Protein AF-A0A413RMJ3-F1 (afdb_monomer_lite)

Structure (mmCIF, N/CA/C/O backbone):
data_AF-A0A413RMJ3-F1
#
_entry.id   AF-A0A413RMJ3-F1
#
loop_
_atom_site.group_PDB
_atom_site.id
_atom_site.type_symbol
_atom_site.label_atom_id
_atom_site.label_alt_id
_atom_site.label_comp_id
_atom_site.label_asym_id
_atom_site.label_entity_id
_atom_site.label_seq_id
_atom_site.pdbx_PDB_ins_code
_atom_site.Cartn_x
_atom_site.Cartn_y
_atom_site.Cartn_z
_atom_site.occupancy
_atom_site.B_iso_or_equiv
_atom_site.auth_seq_id
_atom_site.auth_comp_id
_atom_site.auth_asym_id
_atom_site.auth_atom_id
_atom_site.pdbx_PDB_model_num
ATOM 1 N N . MET A 1 1 ? 11.348 12.916 9.386 1.00 50.44 1 MET A N 1
ATOM 2 C CA . MET A 1 1 ? 11.548 12.438 8.003 1.00 50.44 1 MET A CA 1
ATOM 3 C C . MET A 1 1 ? 10.163 12.153 7.455 1.00 50.44 1 MET A C 1
ATOM 5 O O . MET A 1 1 ? 9.434 11.435 8.124 1.00 50.44 1 MET A O 1
ATOM 9 N N . ALA A 1 2 ? 9.746 12.808 6.371 1.00 72.19 2 ALA A N 1
ATOM 10 C CA . ALA A 1 2 ? 8.451 12.508 5.762 1.00 72.19 2 ALA A CA 1
ATOM 11 C C . ALA A 1 2 ? 8.538 11.134 5.082 1.00 72.19 2 ALA A C 1
ATOM 13 O O . ALA A 1 2 ? 9.550 10.837 4.445 1.00 72.19 2 ALA A O 1
ATOM 14 N N . LEU A 1 3 ? 7.529 10.289 5.290 1.00 84.00 3 LEU A N 1
ATOM 15 C CA . LEU A 1 3 ? 7.404 9.006 4.603 1.00 84.00 3 LEU A CA 1
ATOM 16 C C . LEU A 1 3 ? 6.942 9.267 3.169 1.00 84.00 3 LEU A C 1
ATOM 18 O O . LEU A 1 3 ? 6.060 10.096 2.964 1.00 84.00 3 LEU A O 1
ATOM 22 N N . LEU A 1 4 ? 7.547 8.566 2.210 1.00 87.94 4 LEU A N 1
ATOM 23 C CA . LEU A 1 4 ? 7.151 8.638 0.807 1.00 87.94 4 LEU A CA 1
ATOM 24 C C . LEU A 1 4 ? 5.698 8.187 0.642 1.00 87.94 4 LEU A C 1
ATOM 26 O O . LEU A 1 4 ? 5.287 7.159 1.183 1.00 87.94 4 LEU A O 1
ATOM 30 N N . THR A 1 5 ? 4.943 8.944 -0.140 1.00 91.75 5 THR A N 1
ATOM 31 C CA . THR A 1 5 ? 3.615 8.547 -0.614 1.00 91.75 5 THR A CA 1
ATOM 32 C C . THR A 1 5 ? 3.713 7.812 -1.951 1.00 91.75 5 THR A C 1
ATOM 34 O O . THR A 1 5 ? 4.677 7.984 -2.699 1.00 91.75 5 THR A O 1
ATOM 37 N N . ALA A 1 6 ? 2.698 7.006 -2.276 1.00 91.19 6 ALA A N 1
ATOM 38 C CA . ALA A 1 6 ? 2.622 6.310 -3.559 1.00 91.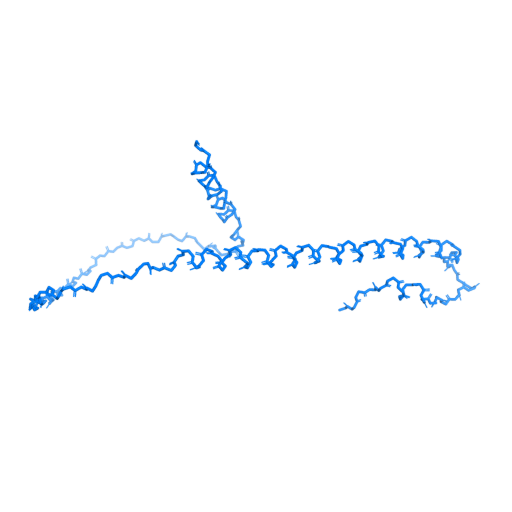19 6 ALA A CA 1
ATOM 39 C C . ALA A 1 6 ? 2.690 7.287 -4.752 1.00 91.19 6 ALA A C 1
ATOM 41 O O . ALA A 1 6 ? 3.395 7.036 -5.727 1.00 91.19 6 ALA A O 1
ATOM 42 N N . ASP A 1 7 ? 2.032 8.445 -4.649 1.00 90.12 7 ASP A N 1
ATOM 43 C CA . ASP A 1 7 ? 2.047 9.460 -5.708 1.00 90.12 7 ASP A CA 1
ATOM 44 C C . ASP A 1 7 ? 3.414 10.148 -5.851 1.00 90.12 7 ASP A C 1
ATOM 46 O O . ASP A 1 7 ? 3.813 10.514 -6.955 1.00 90.12 7 ASP A O 1
ATOM 50 N N . GLU A 1 8 ? 4.168 10.317 -4.764 1.00 91.44 8 GLU A N 1
ATOM 51 C CA . GLU A 1 8 ? 5.528 10.870 -4.827 1.00 91.44 8 GLU A CA 1
ATOM 52 C C . GLU A 1 8 ? 6.517 9.920 -5.502 1.00 91.44 8 GLU A C 1
ATOM 54 O O . GLU A 1 8 ? 7.429 10.387 -6.188 1.00 91.44 8 GLU A O 1
ATOM 59 N N . VAL A 1 9 ? 6.340 8.608 -5.320 1.00 91.62 9 VAL A N 1
ATOM 60 C CA . VAL A 1 9 ? 7.124 7.583 -6.023 1.00 91.62 9 VAL A CA 1
ATOM 61 C C . VAL A 1 9 ? 6.798 7.612 -7.512 1.00 91.62 9 VAL A C 1
ATOM 63 O O . VAL A 1 9 ? 7.708 7.725 -8.327 1.00 91.62 9 VAL A O 1
ATOM 66 N N . LEU A 1 10 ? 5.510 7.623 -7.859 1.00 91.88 10 LEU A N 1
ATOM 67 C CA . LEU A 1 10 ? 5.047 7.619 -9.248 1.00 91.88 10 LEU A CA 1
ATOM 68 C C . LEU A 1 10 ? 5.477 8.875 -10.024 1.00 91.88 10 LEU A C 1
ATOM 70 O O . LEU A 1 10 ? 5.810 8.811 -11.202 1.00 91.88 10 LEU A O 1
ATOM 74 N N . ASN A 1 11 ? 5.508 10.038 -9.368 1.00 92.81 11 ASN A N 1
ATOM 75 C CA . ASN A 1 11 ? 5.939 11.290 -9.997 1.00 92.81 11 ASN A CA 1
ATOM 76 C C . ASN A 1 11 ? 7.466 11.499 -9.978 1.00 92.81 11 ASN A C 1
ATOM 78 O O . ASN A 1 11 ? 7.959 12.527 -10.464 1.00 92.81 11 ASN A O 1
ATOM 82 N N . LYS A 1 12 ? 8.239 10.570 -9.403 1.00 91.88 12 LYS A N 1
ATOM 83 C CA . LYS A 1 12 ? 9.691 10.708 -9.286 1.00 91.88 12 LYS A CA 1
ATOM 84 C C . LYS A 1 12 ? 10.355 10.533 -10.651 1.00 91.88 12 LYS A C 1
ATOM 86 O O . LYS A 1 12 ? 10.179 9.526 -11.318 1.00 91.88 12 LYS A O 1
ATOM 91 N N . LYS A 1 13 ? 11.192 11.498 -11.045 1.00 89.62 13 LYS A N 1
ATOM 92 C CA . LYS A 1 13 ? 12.035 11.392 -12.247 1.00 89.62 13 LYS A CA 1
ATOM 93 C C . LYS A 1 13 ? 13.499 11.250 -11.869 1.00 89.62 13 LYS A C 1
ATOM 95 O O . LYS A 1 13 ? 14.058 12.127 -11.204 1.00 89.62 13 LYS A O 1
ATOM 100 N N . PHE A 1 14 ? 14.113 10.162 -12.314 1.00 88.62 14 PHE A N 1
ATOM 101 C CA . PHE A 1 14 ? 15.542 9.920 -12.156 1.00 88.62 14 PHE A CA 1
ATOM 102 C C . PHE A 1 14 ? 16.337 10.530 -13.319 1.00 88.62 14 PHE A C 1
ATOM 104 O O . PHE A 1 14 ? 15.811 10.778 -14.402 1.00 88.62 14 PHE A O 1
ATOM 111 N N . GLN A 1 15 ? 17.612 10.837 -13.075 1.00 87.25 15 GLN A N 1
ATOM 112 C CA . GLN A 1 15 ? 18.516 11.360 -14.102 1.00 87.25 15 GLN A CA 1
ATOM 113 C C . GLN A 1 15 ? 19.118 10.196 -14.896 1.00 87.25 15 GLN A C 1
ATOM 115 O O . GLN A 1 15 ? 19.662 9.271 -14.299 1.00 87.25 15 GLN A O 1
ATOM 120 N N . ALA A 1 16 ? 19.070 10.260 -16.228 1.00 85.00 16 ALA A N 1
ATOM 121 C CA . ALA A 1 16 ? 19.607 9.206 -17.088 1.00 85.00 16 ALA A CA 1
ATOM 122 C C . ALA A 1 16 ? 21.150 9.186 -17.082 1.00 85.00 16 ALA A C 1
ATOM 124 O O . ALA A 1 16 ? 21.803 10.195 -17.365 1.00 85.00 16 ALA A O 1
ATOM 125 N N . THR A 1 17 ? 21.756 8.026 -16.818 1.00 82.19 17 THR A N 1
ATOM 126 C CA . THR A 1 17 ? 23.217 7.852 -16.750 1.00 82.19 17 THR A CA 1
ATOM 127 C C . THR A 1 17 ? 23.760 7.170 -18.008 1.00 82.19 17 THR A C 1
ATOM 129 O O . THR A 1 17 ? 24.019 5.977 -18.023 1.00 82.19 17 THR A O 1
ATOM 132 N N . LYS A 1 18 ? 23.965 7.931 -19.090 1.00 74.31 18 LYS A N 1
ATOM 133 C CA . LYS A 1 18 ? 24.383 7.387 -20.404 1.00 74.31 18 LYS A CA 1
ATOM 134 C C . LYS A 1 18 ? 25.860 6.963 -20.512 1.00 74.31 18 LYS A C 1
ATOM 136 O O . LYS A 1 18 ? 26.221 6.234 -21.427 1.00 74.31 18 LYS A O 1
ATOM 141 N N . PHE A 1 19 ? 26.722 7.444 -19.613 1.00 78.06 19 PHE A N 1
ATOM 142 C CA . PHE A 1 19 ? 28.183 7.243 -19.674 1.00 78.06 19 PHE A CA 1
ATOM 143 C C . PHE A 1 19 ? 28.753 6.486 -18.464 1.00 78.06 19 PHE A C 1
ATOM 145 O O . PHE A 1 19 ? 29.965 6.483 -18.254 1.00 78.06 19 PHE A O 1
ATOM 152 N N . ARG A 1 20 ? 27.891 5.904 -17.626 1.00 81.31 20 ARG A N 1
ATOM 153 C CA . ARG A 1 20 ? 28.268 5.152 -16.423 1.00 81.31 20 ARG A CA 1
ATOM 154 C C . ARG A 1 20 ? 27.427 3.884 -16.359 1.00 81.31 20 ARG A C 1
ATOM 156 O O . ARG A 1 20 ? 26.339 3.865 -16.926 1.00 81.31 20 ARG A O 1
ATOM 163 N N . GLU A 1 21 ? 27.921 2.870 -15.656 1.00 77.00 21 GLU A N 1
ATOM 164 C CA . GLU A 1 21 ? 27.079 1.751 -15.231 1.00 77.00 21 GLU A CA 1
ATOM 165 C C . GLU A 1 21 ? 25.881 2.316 -14.457 1.00 77.00 21 GLU A C 1
ATOM 167 O O . GLU A 1 21 ? 26.040 3.163 -13.572 1.00 77.00 21 GLU A O 1
ATOM 172 N N . GLY A 1 22 ? 24.684 1.915 -14.866 1.00 85.94 22 GLY A N 1
ATOM 173 C CA . GLY A 1 22 ? 23.418 2.384 -14.328 1.00 85.94 22 GLY A CA 1
ATOM 174 C C . GLY A 1 22 ? 22.385 1.272 -14.409 1.00 85.94 22 GLY A C 1
ATOM 175 O O . GLY A 1 22 ? 22.597 0.277 -15.102 1.00 85.94 22 GLY A O 1
ATOM 176 N N . TYR A 1 23 ? 21.296 1.445 -13.672 1.00 89.69 23 TYR A N 1
ATOM 177 C CA . TYR A 1 23 ? 20.163 0.530 -13.722 1.00 89.69 23 TYR A CA 1
ATOM 178 C C . TYR A 1 23 ? 19.439 0.648 -15.066 1.00 89.69 23 TYR A C 1
ATOM 180 O O . TYR A 1 23 ? 19.436 1.726 -15.673 1.00 89.69 23 TYR A O 1
ATOM 188 N N . ASP A 1 24 ? 18.845 -0.454 -15.520 1.00 89.50 24 ASP A N 1
ATOM 189 C CA . ASP A 1 24 ? 17.942 -0.431 -16.665 1.00 89.50 24 ASP A CA 1
ATOM 190 C C . ASP A 1 24 ? 16.692 0.374 -16.290 1.00 89.50 24 ASP A C 1
ATOM 192 O O . ASP A 1 24 ? 16.157 0.228 -15.191 1.00 89.50 24 ASP A O 1
ATOM 196 N N . GLN A 1 25 ? 16.276 1.285 -17.168 1.00 90.12 25 GLN A N 1
ATOM 197 C CA . GLN A 1 25 ? 15.143 2.151 -16.873 1.00 90.12 25 GLN A CA 1
ATOM 198 C C . GLN A 1 25 ? 13.849 1.343 -16.768 1.00 90.12 25 GLN A C 1
ATOM 200 O O . GLN A 1 25 ? 13.076 1.597 -15.852 1.00 90.12 25 GLN A O 1
ATOM 205 N N . ASP A 1 26 ? 13.647 0.368 -17.654 1.00 91.81 26 ASP A N 1
ATOM 206 C CA . ASP A 1 26 ? 12.420 -0.423 -17.679 1.00 91.81 26 ASP A CA 1
ATOM 207 C C . ASP A 1 26 ? 12.333 -1.298 -16.412 1.00 91.81 26 ASP A C 1
ATOM 209 O O . ASP A 1 26 ? 11.285 -1.372 -15.783 1.00 91.81 26 ASP A O 1
ATOM 213 N N . GLU A 1 27 ? 13.458 -1.866 -15.952 1.00 94.31 27 GLU A N 1
ATOM 214 C CA . GLU A 1 27 ? 13.517 -2.632 -14.691 1.00 94.31 27 GLU A CA 1
ATOM 215 C C . GLU A 1 27 ? 13.249 -1.752 -13.458 1.00 94.31 27 GLU A C 1
ATOM 217 O O . GLU A 1 27 ? 12.574 -2.167 -12.513 1.00 94.31 27 GLU A O 1
ATOM 222 N N . VAL A 1 28 ? 13.776 -0.522 -13.452 1.00 93.25 28 VAL A N 1
ATOM 223 C CA . VAL A 1 28 ? 13.487 0.446 -12.387 1.00 93.25 28 VAL A CA 1
ATOM 224 C C . VAL A 1 28 ? 12.012 0.827 -12.406 1.00 93.25 28 VAL A C 1
ATOM 226 O O . VAL A 1 28 ? 11.404 0.864 -11.341 1.00 93.25 28 VAL A O 1
ATOM 229 N N . ASP A 1 29 ? 11.441 1.090 -13.579 1.00 93.62 29 ASP A N 1
ATOM 230 C CA . ASP A 1 29 ? 10.033 1.456 -13.726 1.00 93.62 29 ASP A CA 1
ATOM 231 C C . ASP A 1 29 ? 9.119 0.301 -13.244 1.00 93.62 29 ASP A C 1
ATOM 233 O O . ASP A 1 29 ? 8.241 0.541 -12.412 1.00 93.62 29 ASP A O 1
ATOM 237 N N . ASP A 1 30 ? 9.406 -0.955 -13.617 1.00 95.94 30 ASP A N 1
ATOM 238 C CA . ASP A 1 30 ? 8.689 -2.152 -13.136 1.00 95.94 30 ASP A CA 1
ATOM 239 C C . ASP A 1 30 ? 8.753 -2.299 -11.600 1.00 95.94 30 ASP A C 1
ATOM 241 O O . ASP A 1 30 ? 7.749 -2.573 -10.934 1.00 95.94 30 ASP A O 1
ATOM 245 N N . PHE A 1 31 ? 9.931 -2.088 -11.001 1.00 96.31 31 PHE A N 1
ATOM 246 C CA . PHE A 1 31 ? 10.091 -2.150 -9.545 1.00 96.31 31 PHE A CA 1
ATOM 247 C C . PHE A 1 31 ? 9.339 -1.017 -8.832 1.00 96.31 31 PHE A C 1
ATOM 249 O O . PHE A 1 31 ? 8.756 -1.220 -7.763 1.00 96.31 31 PHE A O 1
ATOM 256 N N . LEU A 1 32 ? 9.337 0.190 -9.402 1.00 95.94 32 LEU A N 1
ATOM 257 C CA . LEU A 1 32 ? 8.604 1.319 -8.832 1.00 95.94 32 LEU A CA 1
ATOM 258 C C . LEU A 1 32 ? 7.092 1.078 -8.861 1.00 95.94 32 LEU A C 1
ATOM 260 O O . LEU A 1 32 ? 6.423 1.449 -7.895 1.00 95.94 32 LEU A O 1
ATOM 264 N N . ASP A 1 33 ? 6.565 0.409 -9.887 1.00 95.06 33 ASP A N 1
ATOM 265 C CA . ASP A 1 33 ? 5.160 -0.003 -9.929 1.00 95.06 33 ASP A CA 1
ATOM 266 C C . ASP A 1 33 ? 4.813 -0.976 -8.785 1.00 95.06 33 ASP A C 1
ATOM 268 O O . ASP A 1 33 ? 3.795 -0.801 -8.105 1.00 95.06 33 ASP A O 1
ATOM 272 N N . GLU A 1 34 ? 5.678 -1.953 -8.491 1.00 97.06 34 GLU A N 1
ATOM 273 C CA . GLU A 1 34 ? 5.503 -2.865 -7.347 1.00 97.06 34 GLU A CA 1
ATOM 274 C C . GLU A 1 34 ? 5.510 -2.111 -6.004 1.00 97.06 34 GLU A C 1
ATOM 276 O O . GLU A 1 34 ? 4.652 -2.333 -5.137 1.00 97.06 34 GLU A O 1
ATOM 281 N N . VAL A 1 35 ? 6.441 -1.167 -5.841 1.00 95.44 35 VAL A N 1
ATOM 282 C CA . VAL A 1 35 ? 6.534 -0.324 -4.640 1.00 95.44 35 VAL A CA 1
ATOM 283 C C . VAL A 1 35 ? 5.288 0.550 -4.483 1.00 95.44 35 VAL A C 1
ATOM 285 O O . VAL A 1 35 ? 4.762 0.666 -3.375 1.00 95.44 35 VAL A O 1
ATOM 288 N N . VAL A 1 36 ? 4.788 1.152 -5.565 1.00 95.38 36 VAL A N 1
ATOM 289 C CA . VAL A 1 36 ? 3.573 1.984 -5.555 1.00 95.38 36 VAL A CA 1
ATOM 290 C C . VAL A 1 36 ? 2.354 1.165 -5.143 1.00 95.38 36 VAL A C 1
ATOM 292 O O . VAL A 1 36 ? 1.582 1.625 -4.298 1.00 95.38 36 VAL A O 1
ATOM 295 N N . ASN A 1 37 ? 2.193 -0.039 -5.694 1.00 95.75 37 ASN A N 1
ATOM 296 C CA . ASN A 1 37 ? 1.095 -0.938 -5.334 1.00 95.75 37 ASN A CA 1
ATOM 297 C C . ASN A 1 37 ? 1.147 -1.297 -3.846 1.00 95.75 37 ASN A C 1
ATOM 299 O O . ASN A 1 37 ? 0.184 -1.060 -3.120 1.00 95.75 37 ASN A O 1
ATOM 303 N N . THR A 1 38 ? 2.312 -1.727 -3.360 1.00 94.94 38 THR A N 1
ATOM 304 C CA . THR A 1 38 ? 2.506 -2.072 -1.945 1.00 94.94 38 THR A CA 1
ATOM 305 C C . THR A 1 38 ? 2.243 -0.881 -1.018 1.00 94.94 38 THR A C 1
ATOM 307 O O . THR A 1 38 ? 1.624 -1.028 0.035 1.00 94.94 38 THR A O 1
ATOM 310 N N . LEU A 1 39 ? 2.687 0.326 -1.391 1.00 95.25 39 LEU A N 1
ATOM 311 C CA . LEU A 1 39 ? 2.428 1.530 -0.600 1.00 95.25 39 LEU A CA 1
ATOM 312 C C . LEU A 1 39 ? 0.938 1.864 -0.535 1.00 95.25 39 LEU A C 1
ATOM 314 O O . LEU A 1 39 ? 0.463 2.250 0.533 1.00 95.25 39 LEU A O 1
ATOM 318 N N . ARG A 1 40 ? 0.202 1.715 -1.641 1.00 94.69 40 ARG A N 1
ATOM 319 C CA . ARG A 1 40 ? -1.253 1.923 -1.656 1.00 94.69 40 ARG A CA 1
ATOM 320 C C . ARG A 1 40 ? -1.974 0.905 -0.785 1.00 94.69 40 ARG A C 1
ATOM 322 O O . ARG A 1 40 ? -2.847 1.304 -0.018 1.00 94.69 40 ARG A O 1
ATOM 329 N N . ASP A 1 41 ? -1.566 -0.357 -0.847 1.00 95.81 41 ASP A N 1
ATOM 330 C CA . ASP A 1 41 ? -2.143 -1.421 -0.027 1.00 95.81 41 ASP A CA 1
ATOM 331 C C . ASP A 1 41 ? -1.907 -1.151 1.465 1.00 95.81 41 ASP A C 1
ATOM 333 O O . ASP A 1 41 ? -2.858 -1.093 2.243 1.00 95.81 41 ASP A O 1
ATOM 337 N N . ILE A 1 42 ? -0.664 -0.851 1.865 1.00 95.25 42 ILE A N 1
ATOM 338 C CA . ILE A 1 42 ? -0.325 -0.530 3.261 1.00 95.25 42 ILE A CA 1
ATOM 339 C C . ILE A 1 42 ? -1.077 0.710 3.750 1.00 95.25 42 ILE A C 1
ATOM 341 O O . ILE A 1 42 ? 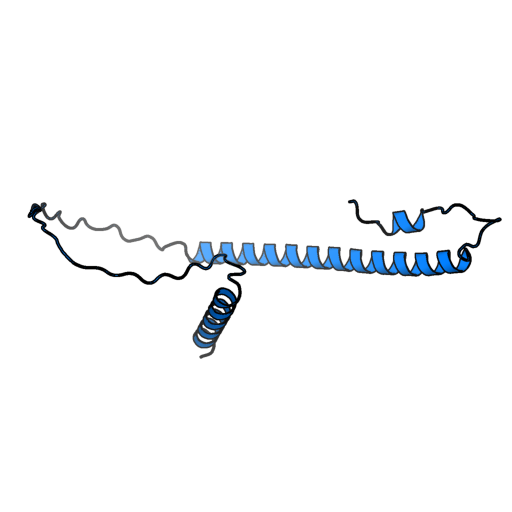-1.509 0.749 4.903 1.00 95.25 42 ILE A O 1
ATOM 345 N N . GLN A 1 43 ? -1.211 1.743 2.914 1.00 92.88 43 GLN A N 1
ATOM 346 C CA . GLN A 1 43 ? -1.952 2.955 3.268 1.00 92.88 43 GLN A CA 1
ATOM 347 C C . GLN A 1 43 ? -3.443 2.660 3.457 1.00 92.88 43 GLN A C 1
ATOM 349 O O . GLN A 1 43 ? -4.006 3.067 4.474 1.00 92.88 43 GLN A O 1
ATOM 354 N N . GLY A 1 44 ? -4.047 1.895 2.543 1.00 94.00 44 GLY A N 1
ATOM 355 C CA . GLY A 1 44 ? -5.432 1.441 2.652 1.00 94.00 44 GLY A CA 1
ATOM 356 C C . GLY A 1 44 ? -5.672 0.617 3.916 1.00 94.00 44 GLY A C 1
ATOM 357 O O . GLY A 1 44 ? -6.571 0.931 4.694 1.00 94.00 44 GLY A O 1
ATOM 358 N N . GLU A 1 45 ? -4.813 -0.366 4.194 1.00 94.56 45 GLU A N 1
ATOM 359 C CA . GLU A 1 45 ? -4.877 -1.155 5.428 1.00 94.56 45 GLU A CA 1
ATOM 360 C C . GLU A 1 45 ? -4.736 -0.280 6.679 1.00 94.56 45 GLU A C 1
ATOM 362 O O . GLU A 1 45 ? -5.455 -0.472 7.663 1.00 94.56 45 GLU A O 1
ATOM 367 N N . ASN A 1 46 ? -3.839 0.710 6.660 1.00 93.69 46 ASN A N 1
ATOM 368 C CA . ASN A 1 46 ? -3.673 1.635 7.777 1.00 93.69 46 ASN A CA 1
ATOM 369 C C . ASN A 1 46 ? -4.943 2.446 8.036 1.00 93.69 46 ASN A C 1
ATOM 371 O O . ASN A 1 46 ? -5.340 2.627 9.188 1.00 93.69 46 ASN A O 1
ATOM 375 N N . ASP A 1 47 ? -5.568 2.952 6.979 1.00 95.06 47 ASP A N 1
ATOM 376 C CA . ASP A 1 47 ? -6.764 3.779 7.083 1.00 95.06 47 ASP A CA 1
ATOM 377 C C . ASP A 1 47 ? -7.986 2.953 7.508 1.00 95.06 47 ASP A C 1
ATOM 379 O O . ASP A 1 47 ? -8.769 3.389 8.364 1.00 95.06 47 ASP A O 1
ATOM 383 N N . ASP A 1 48 ? -8.087 1.710 7.041 1.00 96.31 48 ASP A N 1
ATOM 384 C CA . ASP A 1 48 ? -9.068 0.737 7.517 1.00 96.31 48 ASP A CA 1
ATOM 385 C C . ASP A 1 48 ? -8.874 0.407 9.003 1.00 96.31 48 ASP A C 1
ATOM 387 O O . ASP A 1 48 ? -9.838 0.391 9.778 1.00 96.31 48 ASP A O 1
ATOM 391 N N . LEU A 1 49 ? -7.634 0.161 9.436 1.00 95.50 49 LEU A N 1
ATOM 392 C CA . LEU A 1 49 ? -7.310 -0.114 10.837 1.00 95.50 49 LEU A CA 1
ATOM 393 C C . LEU A 1 49 ? -7.619 1.088 11.729 1.00 95.50 49 LEU A C 1
ATOM 395 O O . LEU A 1 49 ? -8.243 0.916 12.776 1.00 95.50 49 LEU A O 1
ATOM 399 N N . LYS A 1 50 ? -7.263 2.305 11.307 1.00 95.56 50 LYS A N 1
ATOM 400 C CA . LYS A 1 50 ? -7.610 3.541 12.028 1.00 95.56 50 LYS A CA 1
ATOM 401 C C . LYS A 1 50 ? -9.119 3.718 12.144 1.00 95.56 50 LYS A C 1
ATOM 403 O O . LYS A 1 50 ? -9.607 4.082 13.211 1.00 95.56 50 LYS A O 1
ATOM 408 N N . THR A 1 51 ? -9.867 3.419 11.084 1.00 97.31 51 THR A N 1
ATOM 409 C CA . THR A 1 51 ? -11.334 3.489 11.095 1.00 97.31 51 THR A CA 1
ATOM 410 C C . THR A 1 51 ? -11.930 2.485 12.081 1.00 97.31 51 THR A C 1
ATOM 412 O O . THR A 1 51 ? -12.796 2.841 12.885 1.00 97.31 51 THR A O 1
ATOM 415 N N . LYS A 1 52 ? -11.436 1.241 12.080 1.00 95.19 52 LYS A N 1
ATOM 416 C CA . LYS A 1 52 ? -11.850 0.202 13.037 1.00 95.19 52 LYS A CA 1
ATOM 417 C C . LYS A 1 52 ? -11.509 0.585 14.476 1.00 95.19 52 LYS A C 1
ATOM 419 O O . LYS A 1 52 ? -12.341 0.396 15.360 1.00 95.19 52 LYS A O 1
ATOM 424 N N . LEU A 1 53 ? -10.327 1.155 14.703 1.00 95.75 53 LEU A N 1
ATOM 425 C CA . LEU A 1 53 ? -9.883 1.630 16.012 1.00 95.75 53 LEU A CA 1
ATOM 426 C C . LEU A 1 53 ? -10.808 2.748 16.511 1.00 95.75 53 LEU A C 1
ATOM 428 O O . LEU A 1 53 ? -11.380 2.626 17.591 1.00 95.75 53 LEU A O 1
ATOM 432 N N . ALA A 1 54 ? -11.070 3.765 15.688 1.00 96.31 54 ALA A N 1
ATOM 433 C CA . ALA A 1 54 ? -11.984 4.851 16.036 1.00 96.31 54 ALA A CA 1
ATOM 434 C C . ALA A 1 54 ? -13.414 4.350 16.326 1.00 96.31 54 ALA A C 1
ATOM 436 O O . ALA A 1 54 ? -14.089 4.851 17.229 1.00 96.31 54 ALA A O 1
ATOM 437 N N . ALA A 1 55 ? -13.897 3.348 15.585 1.00 95.69 55 ALA A N 1
ATOM 438 C CA . ALA A 1 55 ? -15.192 2.721 15.846 1.00 95.69 55 ALA A CA 1
ATOM 439 C C . ALA A 1 55 ? -15.205 1.943 17.176 1.00 95.69 55 ALA A C 1
ATOM 441 O O . ALA A 1 55 ? -16.161 2.057 17.948 1.00 95.69 55 ALA A O 1
ATOM 442 N N . ALA A 1 56 ? -14.141 1.192 17.471 1.00 94.69 56 ALA A N 1
ATOM 443 C CA . ALA A 1 56 ? -13.987 0.470 18.730 1.00 94.69 56 ALA A CA 1
ATOM 444 C C . ALA A 1 56 ? -13.911 1.430 19.928 1.00 94.69 56 ALA A C 1
ATOM 446 O O . ALA A 1 56 ? -14.607 1.224 20.921 1.00 94.69 56 ALA A O 1
ATOM 447 N N . GLU A 1 57 ? -13.151 2.521 19.817 1.00 96.00 57 GLU A N 1
ATOM 448 C CA . GLU A 1 57 ? -13.062 3.567 20.844 1.00 96.00 57 GLU A CA 1
ATOM 449 C C . GLU A 1 57 ? -14.419 4.212 21.131 1.00 96.00 57 GLU A C 1
ATOM 451 O O . GLU A 1 57 ? -14.790 4.379 22.295 1.00 96.00 57 GLU A O 1
ATOM 456 N N . ARG A 1 58 ? -15.213 4.511 20.092 1.00 95.38 58 ARG A N 1
ATOM 457 C CA . ARG A 1 58 ? -16.590 5.003 20.269 1.00 95.38 58 ARG A CA 1
ATOM 458 C C . ARG A 1 58 ? -17.447 4.001 21.030 1.00 95.38 58 ARG A C 1
ATOM 460 O O . ARG A 1 58 ? -18.163 4.387 21.951 1.00 95.38 58 ARG A O 1
ATOM 467 N N . ARG A 1 59 ? -17.343 2.713 20.694 1.00 93.38 59 ARG A N 1
ATOM 468 C CA . ARG A 1 59 ? -18.110 1.664 21.369 1.00 93.38 59 ARG A CA 1
ATOM 469 C C . ARG A 1 59 ? -17.719 1.518 22.839 1.00 93.38 59 ARG A C 1
ATOM 471 O O . ARG A 1 59 ? -18.592 1.366 23.689 1.00 93.38 59 ARG A O 1
ATOM 478 N N . ILE A 1 60 ? -16.426 1.611 23.145 1.00 93.94 60 ILE A N 1
ATOM 479 C CA . ILE A 1 60 ? -15.916 1.614 24.521 1.00 93.94 60 ILE A CA 1
ATOM 480 C C . ILE A 1 60 ? -16.440 2.836 25.284 1.00 93.94 60 ILE A C 1
ATOM 482 O O . ILE A 1 60 ? -16.877 2.694 26.423 1.00 93.94 60 ILE A O 1
ATOM 486 N N . ALA A 1 61 ? -16.450 4.022 24.668 1.00 93.56 61 ALA A N 1
ATOM 487 C CA . ALA A 1 61 ? -16.973 5.240 25.288 1.00 93.56 61 ALA A CA 1
ATOM 488 C C . ALA A 1 61 ? -18.489 5.169 25.565 1.00 93.56 61 ALA A C 1
ATOM 490 O O . ALA A 1 61 ? -18.957 5.644 26.600 1.00 93.56 61 ALA A O 1
ATOM 491 N N . GLU A 1 62 ? -19.267 4.557 24.670 1.00 92.44 62 GLU A N 1
ATOM 492 C CA . GLU A 1 62 ? -20.696 4.298 24.888 1.00 92.44 62 GLU A CA 1
ATOM 493 C C . GLU A 1 62 ? -20.925 3.345 26.064 1.00 92.44 62 GLU A C 1
ATOM 495 O O . GLU A 1 62 ? -21.735 3.635 26.946 1.00 92.44 62 GLU A O 1
ATOM 500 N N . LEU A 1 63 ? -20.194 2.227 26.100 1.00 91.06 63 LEU A N 1
ATOM 501 C CA . LEU A 1 63 ? -20.301 1.231 27.166 1.00 91.06 63 LEU A CA 1
ATOM 502 C C . LEU A 1 63 ? -19.837 1.786 28.516 1.00 91.06 63 LEU A C 1
ATOM 504 O O . LEU A 1 63 ? -20.486 1.536 29.529 1.00 91.06 63 LEU A O 1
ATOM 508 N N . SER A 1 64 ? -18.763 2.578 28.546 1.00 91.38 64 SER A N 1
ATOM 509 C CA . SER A 1 64 ? -18.288 3.212 29.778 1.00 91.38 64 SER A CA 1
ATOM 510 C C . SER A 1 64 ? -19.273 4.262 30.292 1.00 91.38 64 SER A C 1
ATOM 512 O O . SER A 1 64 ? -19.532 4.317 31.493 1.00 91.38 64 SER A O 1
ATOM 514 N N . ARG A 1 65 ? -19.903 5.039 29.400 1.00 89.94 65 ARG A N 1
ATOM 515 C CA . ARG A 1 65 ? -20.977 5.972 29.762 1.00 89.94 65 ARG A CA 1
ATOM 516 C C . ARG A 1 65 ? -22.207 5.231 30.294 1.00 89.94 65 ARG A C 1
ATOM 518 O O . ARG A 1 65 ? -22.745 5.647 31.317 1.00 89.94 65 ARG A O 1
ATOM 525 N N . ALA A 1 66 ? -22.621 4.138 29.653 1.00 84.25 66 ALA A N 1
ATOM 526 C CA . ALA A 1 66 ? -23.739 3.315 30.115 1.00 84.25 66 ALA A CA 1
ATOM 527 C C . ALA A 1 66 ? -23.449 2.670 31.484 1.00 84.25 66 ALA A C 1
ATOM 529 O O . ALA A 1 66 ? -24.306 2.690 32.366 1.00 84.25 66 ALA A O 1
ATOM 530 N N . GLY A 1 67 ? -22.224 2.180 31.698 1.00 80.00 67 GLY A N 1
ATOM 531 C CA . GLY A 1 67 ? -21.771 1.653 32.986 1.00 80.00 67 GLY A CA 1
ATOM 532 C C . GLY A 1 67 ? -21.710 2.722 34.081 1.00 80.00 67 GLY A C 1
ATOM 533 O O . GLY A 1 67 ? -22.163 2.486 35.196 1.00 80.00 67 GLY A O 1
ATOM 534 N N . ALA A 1 68 ? -21.242 3.933 33.764 1.00 72.25 68 ALA A N 1
ATOM 535 C CA . ALA A 1 68 ? -21.245 5.063 34.698 1.00 72.25 68 ALA A CA 1
ATOM 536 C C . ALA A 1 68 ? -22.669 5.539 35.045 1.00 72.25 68 ALA A C 1
ATOM 538 O O . ALA A 1 68 ? -22.922 5.964 36.169 1.00 72.25 68 ALA A O 1
ATOM 539 N N . GLN A 1 69 ? -23.610 5.439 34.103 1.00 61.75 69 GLN A N 1
ATOM 540 C CA . GLN A 1 69 ? -25.028 5.741 34.326 1.00 61.75 69 GLN A CA 1
ATOM 541 C C . GLN A 1 69 ? -25.743 4.646 35.134 1.00 61.75 69 GLN A C 1
ATOM 543 O O . GLN A 1 69 ? -26.661 4.960 35.884 1.00 61.75 69 GLN A O 1
ATOM 548 N N . GLN A 1 70 ? -25.299 3.388 35.046 1.00 59.00 70 GLN A N 1
ATOM 549 C CA . GLN A 1 70 ? -25.758 2.292 35.913 1.00 59.00 70 GLN A CA 1
ATOM 550 C C . GLN A 1 70 ? -25.116 2.314 37.307 1.00 59.00 70 GLN A C 1
ATOM 552 O O . GLN A 1 70 ? -25.721 1.833 38.260 1.00 59.00 70 GLN A O 1
ATOM 557 N N . ALA A 1 71 ? -23.931 2.912 37.447 1.00 56.88 71 ALA A N 1
ATOM 558 C CA . ALA A 1 71 ? -23.261 3.136 38.727 1.00 56.88 71 ALA A CA 1
ATOM 559 C C . ALA A 1 71 ? -23.717 4.421 39.447 1.00 56.88 71 ALA A C 1
ATOM 561 O O . ALA A 1 71 ? -23.169 4.751 40.501 1.00 56.88 71 ALA A O 1
ATOM 562 N N . ALA A 1 72 ? -24.706 5.150 38.911 1.00 50.94 72 ALA A N 1
ATOM 563 C CA . ALA A 1 72 ? -25.320 6.260 39.628 1.00 50.94 72 ALA A CA 1
ATO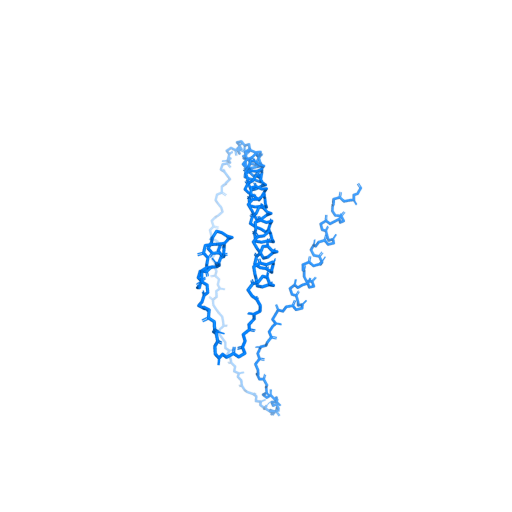M 564 C C . ALA A 1 72 ? -25.934 5.719 40.936 1.00 50.94 72 ALA A C 1
ATOM 566 O O . ALA A 1 72 ? -26.829 4.870 40.883 1.00 50.94 72 ALA A O 1
ATOM 567 N N . PRO A 1 73 ? -25.451 6.153 42.114 1.00 53.66 73 PRO A N 1
ATOM 568 C CA . PRO A 1 73 ? -25.937 5.628 43.376 1.00 53.66 73 PRO A CA 1
ATOM 569 C C . PRO A 1 73 ? -27.416 5.984 43.523 1.00 53.66 73 PRO A C 1
ATOM 571 O O . PRO A 1 73 ? -27.806 7.143 43.367 1.00 53.66 73 PRO A O 1
ATOM 574 N N . ALA A 1 74 ? -28.236 4.981 43.845 1.00 60.75 74 ALA A N 1
ATOM 575 C CA . ALA A 1 74 ? -29.572 5.203 44.381 1.00 60.75 74 ALA A CA 1
ATOM 576 C C . ALA A 1 74 ? -29.484 6.227 45.534 1.00 60.75 74 ALA A C 1
ATOM 578 O O . ALA A 1 74 ? -28.484 6.212 46.263 1.00 60.75 74 ALA A O 1
ATOM 579 N N . PRO A 1 75 ? -30.477 7.123 45.701 1.00 49.88 75 PRO A N 1
ATOM 580 C CA . PRO A 1 75 ? -30.438 8.158 46.726 1.00 49.88 75 PRO A CA 1
ATOM 581 C C . PRO A 1 75 ? -30.157 7.511 48.082 1.00 49.88 75 PRO A C 1
ATOM 583 O O . PRO A 1 75 ? -30.930 6.692 48.577 1.00 49.88 75 PRO A O 1
ATOM 586 N N . LYS A 1 76 ? -28.989 7.838 48.639 1.00 52.38 76 LYS A N 1
ATOM 587 C CA . LYS A 1 76 ? -28.556 7.390 49.958 1.00 52.38 76 LYS A CA 1
ATOM 588 C C . LYS A 1 76 ? -29.586 7.919 50.969 1.00 52.38 76 LYS A C 1
ATOM 590 O O . LYS A 1 76 ? -29.805 9.131 50.969 1.00 52.38 76 LYS A O 1
ATOM 595 N N . PRO A 1 77 ? -30.225 7.070 51.795 1.00 54.09 77 PRO A N 1
ATOM 596 C CA . PRO A 1 77 ? -31.073 7.543 52.882 1.00 54.09 77 PRO A CA 1
ATOM 597 C C . PRO A 1 77 ? -30.268 8.512 53.748 1.00 54.09 77 PRO A C 1
ATOM 599 O O . PRO A 1 77 ? -29.113 8.226 54.079 1.00 54.09 77 PRO A O 1
ATOM 602 N N . GLU A 1 78 ? -30.853 9.669 54.050 1.00 57.09 78 GLU A N 1
ATOM 603 C CA . GLU A 1 78 ? -30.254 10.678 54.920 1.00 57.09 78 GLU A CA 1
ATOM 604 C C . GLU A 1 78 ? -29.815 10.023 56.241 1.00 57.09 78 GLU A C 1
ATOM 606 O O . GLU A 1 78 ? -30.605 9.300 56.858 1.00 57.09 78 GLU A O 1
ATOM 611 N N . PRO A 1 79 ? -28.559 10.220 56.681 1.00 51.50 79 PRO A N 1
ATOM 612 C CA . PRO A 1 79 ? -28.114 9.692 57.955 1.00 51.50 79 PRO A CA 1
ATOM 613 C C . PRO A 1 79 ? -28.833 10.460 59.067 1.00 51.50 79 PRO A C 1
ATOM 615 O O . PRO A 1 79 ? -28.644 11.665 59.234 1.00 51.50 79 PRO A O 1
ATOM 618 N N . VAL A 1 80 ? -29.661 9.752 59.833 1.00 56.56 80 VAL A N 1
ATOM 619 C CA . VAL A 1 80 ? -30.114 10.211 61.149 1.00 56.56 80 VAL A CA 1
ATOM 620 C C . VAL A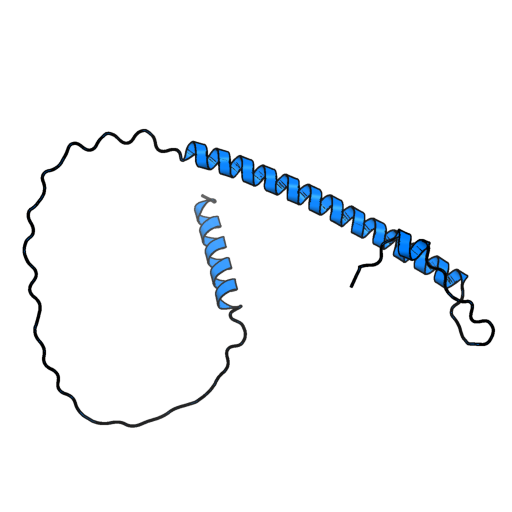 1 80 ? -28.852 10.475 61.989 1.00 56.56 80 VAL A C 1
ATOM 622 O O . VAL A 1 80 ? -27.964 9.619 62.001 1.00 56.56 80 VAL A O 1
ATOM 625 N N . PRO A 1 81 ? -28.712 11.644 62.639 1.00 53.19 81 PRO A N 1
ATOM 626 C CA . PRO A 1 81 ? -27.487 12.005 63.340 1.00 53.19 81 PRO A CA 1
ATOM 627 C C . PRO A 1 81 ? -27.302 11.105 64.567 1.00 53.19 81 PRO A C 1
ATOM 629 O O . PRO A 1 81 ? -28.054 11.202 65.537 1.00 53.19 81 PRO A O 1
ATOM 632 N N . GLU A 1 82 ? -26.297 10.231 64.525 1.00 54.81 82 GLU A N 1
ATOM 633 C CA . GLU A 1 82 ? -25.774 9.559 65.715 1.00 54.81 82 GLU A CA 1
ATOM 634 C C . GLU A 1 82 ? -24.900 10.539 66.522 1.00 54.81 82 GLU A C 1
ATOM 636 O O . GLU A 1 82 ? -24.153 11.330 65.935 1.00 54.81 82 GLU A O 1
ATOM 641 N N . PRO A 1 83 ? -25.012 10.534 67.862 1.00 54.06 83 PRO A N 1
ATOM 642 C CA . PRO A 1 83 ? -24.406 11.534 68.727 1.00 54.06 83 PRO A CA 1
ATOM 643 C C . PRO A 1 83 ? -22.880 11.407 68.787 1.00 54.06 83 PRO A C 1
ATOM 645 O O . PRO A 1 83 ? -22.314 10.324 68.911 1.00 54.06 83 PRO A O 1
ATOM 648 N N . THR A 1 84 ? -22.236 12.569 68.745 1.00 47.50 84 THR A N 1
ATOM 649 C CA . THR A 1 84 ? -20.803 12.814 68.895 1.00 47.50 84 THR A CA 1
ATOM 650 C C . THR A 1 84 ? -20.236 12.166 70.168 1.00 47.50 84 THR A C 1
ATOM 652 O O . THR A 1 84 ? -20.643 12.555 71.264 1.00 47.50 84 THR A O 1
ATOM 655 N N . PRO A 1 85 ? -19.258 11.245 70.080 1.00 52.94 85 PRO A N 1
ATOM 656 C CA . PRO A 1 85 ? -18.422 10.899 71.221 1.00 52.94 85 PRO A CA 1
ATOM 657 C C . PRO A 1 85 ? -17.344 11.977 71.413 1.00 52.94 85 PRO A C 1
ATOM 659 O O . PRO A 1 85 ? -16.600 12.306 70.487 1.00 52.94 85 PRO A O 1
ATOM 662 N N . GLU A 1 86 ? -17.282 12.534 72.621 1.00 51.94 86 GLU A N 1
ATOM 663 C CA . GLU A 1 86 ? -16.266 13.487 73.080 1.00 51.94 86 GLU A CA 1
ATOM 664 C C . GLU A 1 86 ? -14.841 12.881 73.088 1.00 51.94 86 GLU A C 1
ATOM 666 O O . GLU A 1 86 ? -14.673 11.668 73.249 1.00 51.94 86 GLU A O 1
ATOM 671 N N . PRO A 1 87 ? -13.793 13.711 72.913 1.00 55.09 87 PRO A N 1
ATOM 672 C CA . PRO A 1 87 ? -12.426 13.256 72.687 1.00 55.09 87 PRO A CA 1
ATOM 673 C C . PRO A 1 87 ? -11.748 12.827 73.994 1.00 55.09 87 PRO A C 1
ATOM 675 O O . PRO A 1 87 ? -11.626 13.613 74.933 1.00 55.09 87 PRO A O 1
ATOM 678 N N . VAL A 1 88 ? -11.226 11.600 74.033 1.00 56.25 88 VAL A N 1
ATOM 679 C CA . VAL A 1 88 ? -10.348 11.142 75.120 1.00 56.25 88 VAL A CA 1
ATOM 680 C C . VAL A 1 88 ? -8.886 11.417 74.720 1.00 56.25 88 VAL A C 1
ATOM 682 O O . VAL A 1 88 ? -8.487 11.065 73.607 1.00 56.25 88 VAL A O 1
ATOM 685 N N . PRO A 1 89 ? -8.087 12.088 75.573 1.00 50.47 89 PRO A N 1
ATOM 686 C CA . PRO A 1 89 ? -6.798 12.666 75.204 1.00 50.47 89 PRO A CA 1
ATOM 687 C C . PRO A 1 89 ? -5.681 11.625 75.054 1.00 50.47 89 PRO A C 1
ATOM 689 O O . PRO A 1 89 ? -5.606 10.636 75.781 1.00 50.47 89 PRO A O 1
ATOM 692 N N . ALA A 1 90 ? -4.770 11.911 74.124 1.00 52.97 90 ALA A N 1
ATOM 693 C CA . ALA A 1 90 ? -3.527 11.185 73.901 1.00 52.97 90 ALA A CA 1
ATOM 694 C C . ALA A 1 90 ? -2.504 11.419 75.029 1.00 52.97 90 ALA A C 1
ATOM 696 O O . ALA A 1 90 ? -2.335 12.557 75.470 1.00 52.97 90 ALA A O 1
ATOM 697 N N . PRO A 1 91 ? -1.716 10.393 75.390 1.00 47.28 91 PRO A N 1
ATOM 698 C CA . PRO A 1 91 ? -0.395 10.601 75.958 1.00 47.28 91 PRO A CA 1
ATOM 699 C C . PRO A 1 91 ? 0.694 9.967 75.072 1.00 47.28 91 PRO A C 1
ATOM 701 O O . PRO A 1 91 ? 0.806 8.752 74.944 1.00 47.28 91 PRO A O 1
ATOM 704 N N . ALA A 1 92 ? 1.540 10.818 74.497 1.00 45.25 92 ALA A N 1
ATOM 705 C CA . ALA A 1 92 ? 2.982 10.577 74.366 1.00 45.25 92 ALA A CA 1
ATOM 706 C C . ALA A 1 92 ? 3.663 11.482 75.423 1.00 45.25 92 ALA A C 1
ATOM 708 O O . ALA A 1 92 ? 3.003 12.443 75.830 1.00 45.25 92 ALA A O 1
ATOM 709 N N . PRO A 1 93 ? 4.923 11.294 75.875 1.00 51.72 93 PRO A N 1
ATOM 710 C CA . PRO A 1 93 ? 6.012 10.495 75.301 1.00 51.72 93 PRO A CA 1
ATOM 711 C C . PRO A 1 93 ? 6.824 9.689 76.349 1.00 51.72 93 PRO A C 1
ATOM 713 O O . PRO A 1 93 ? 6.750 9.935 77.548 1.00 51.72 93 PRO A O 1
ATOM 716 N N . VAL A 1 94 ? 7.706 8.790 75.909 1.00 51.22 94 VAL A N 1
ATOM 717 C CA . VAL A 1 94 ? 8.906 8.445 76.695 1.00 51.22 94 VAL A CA 1
ATOM 718 C C . VAL A 1 94 ? 10.082 8.242 75.752 1.00 51.22 94 VAL A C 1
ATOM 720 O O . VAL A 1 94 ? 10.081 7.364 74.893 1.00 51.22 94 VAL A O 1
ATOM 723 N N . ALA A 1 95 ? 11.061 9.126 75.907 1.00 47.00 95 ALA A N 1
ATOM 724 C CA . ALA A 1 95 ? 12.379 9.069 75.305 1.00 47.00 95 ALA A CA 1
ATOM 725 C C . ALA A 1 95 ? 13.309 8.195 76.159 1.00 47.00 95 ALA A C 1
ATOM 727 O O . ALA A 1 95 ? 13.224 8.267 77.381 1.00 47.00 95 ALA A O 1
ATOM 728 N N . ALA A 1 96 ? 14.217 7.447 75.521 1.00 40.25 96 ALA A N 1
ATOM 729 C CA . ALA A 1 96 ? 15.630 7.307 75.913 1.00 40.25 96 ALA A CA 1
ATOM 730 C C . ALA A 1 96 ? 16.324 6.211 75.080 1.00 40.25 96 ALA A C 1
ATOM 732 O O . ALA A 1 96 ? 16.009 5.029 75.189 1.00 40.25 96 ALA A O 1
ATOM 733 N N . ALA A 1 97 ? 17.307 6.619 74.275 1.00 43.81 97 ALA A N 1
ATOM 734 C CA . ALA A 1 97 ? 18.404 5.765 73.813 1.00 43.81 97 ALA A CA 1
ATOM 735 C C . ALA A 1 97 ? 19.366 5.466 74.993 1.00 43.81 97 ALA A C 1
ATOM 737 O O . ALA A 1 97 ? 19.348 6.222 75.970 1.00 43.81 97 ALA A O 1
ATOM 738 N N . PRO A 1 98 ? 20.219 4.419 74.931 1.00 45.78 98 PRO A N 1
ATOM 739 C CA . PRO A 1 98 ? 21.510 4.566 74.237 1.00 45.78 98 PRO A CA 1
ATOM 740 C C . PRO A 1 98 ? 22.036 3.303 73.496 1.00 45.78 98 PRO A C 1
ATOM 742 O O . PRO A 1 98 ? 21.644 2.174 73.771 1.00 45.78 98 PRO A O 1
ATOM 745 N N . ALA A 1 99 ? 22.955 3.532 72.548 1.00 45.00 99 ALA A N 1
ATOM 746 C CA . ALA A 1 99 ? 23.899 2.571 71.928 1.00 45.00 99 ALA A CA 1
ATOM 747 C C . ALA A 1 99 ? 25.115 2.313 72.875 1.00 45.00 99 ALA A C 1
ATOM 749 O O . ALA A 1 99 ? 25.120 2.963 73.925 1.00 45.00 99 ALA A O 1
ATOM 750 N N . PRO A 1 100 ? 26.188 1.513 72.583 1.00 57.97 100 PRO A N 1
ATOM 751 C CA . PRO A 1 100 ? 26.682 0.864 71.336 1.00 57.97 100 PRO A CA 1
ATOM 752 C C . PRO A 1 100 ? 27.064 -0.646 71.554 1.00 57.97 100 PRO A C 1
ATOM 754 O O . PRO A 1 100 ? 26.747 -1.179 72.607 1.00 57.97 100 PRO A O 1
ATOM 757 N N . VAL A 1 101 ? 27.623 -1.489 70.660 1.00 44.78 101 VAL A N 1
ATOM 758 C CA . VAL A 1 101 ? 28.903 -1.479 69.904 1.00 44.78 101 VAL A CA 1
ATOM 759 C C . VAL A 1 101 ? 28.999 -2.713 68.959 1.00 44.78 101 VAL A C 1
ATOM 761 O O . VAL A 1 101 ? 28.417 -3.750 69.257 1.00 44.78 101 VAL A O 1
ATOM 764 N N . ALA A 1 102 ? 29.879 -2.598 67.944 1.00 38.75 102 ALA A N 1
ATOM 765 C CA . ALA A 1 102 ? 30.665 -3.635 67.228 1.00 38.75 102 ALA A CA 1
ATOM 766 C C . ALA A 1 102 ? 30.228 -4.084 65.804 1.00 38.75 102 ALA A C 1
ATOM 768 O O . ALA A 1 102 ? 29.283 -4.838 65.607 1.00 38.75 102 ALA A O 1
ATOM 769 N N . ALA A 1 103 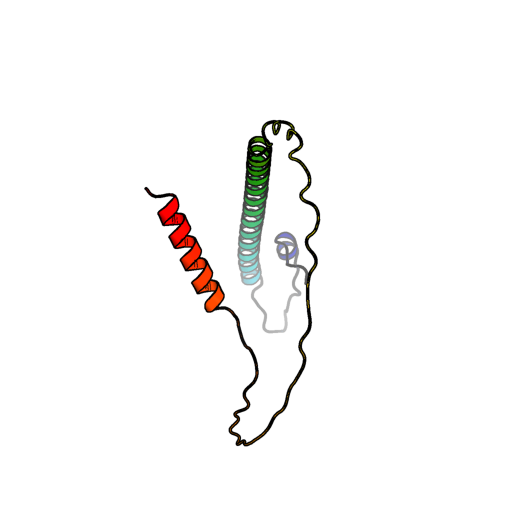? 31.016 -3.628 64.816 1.00 41.56 103 ALA A N 1
ATOM 770 C CA . ALA A 1 103 ? 31.103 -4.053 63.404 1.00 41.56 103 ALA A CA 1
ATOM 771 C C . ALA A 1 103 ? 31.884 -5.406 63.264 1.00 41.56 103 ALA A C 1
ATOM 773 O O . ALA A 1 103 ? 32.374 -5.854 64.304 1.00 41.56 103 ALA A O 1
ATOM 774 N N . PRO A 1 104 ? 32.083 -6.061 62.077 1.00 47.69 104 PRO A N 1
ATOM 775 C CA . PRO A 1 104 ? 32.499 -5.459 60.791 1.00 47.69 104 PRO A CA 1
ATOM 776 C C . PRO A 1 104 ? 31.876 -6.006 59.467 1.00 47.69 104 PRO A C 1
ATOM 778 O O . PRO A 1 104 ? 31.618 -7.188 59.297 1.00 47.69 104 PRO A O 1
ATOM 781 N N . ILE A 1 105 ? 31.698 -5.079 58.512 1.00 45.88 105 ILE A N 1
ATOM 782 C CA . ILE A 1 105 ? 32.069 -5.084 57.073 1.00 45.88 105 ILE A CA 1
ATOM 783 C C . ILE A 1 105 ? 32.051 -6.417 56.280 1.00 45.88 105 ILE A C 1
ATOM 785 O O . ILE A 1 105 ? 32.955 -7.222 56.459 1.00 45.88 105 ILE A O 1
ATOM 789 N N . VAL A 1 106 ? 31.196 -6.519 55.241 1.00 38.69 106 VAL A N 1
ATOM 790 C CA . VAL A 1 106 ? 31.603 -6.888 53.857 1.00 38.69 106 VAL A CA 1
ATOM 791 C C . VAL A 1 106 ? 30.620 -6.273 52.839 1.00 38.69 106 VAL A C 1
ATOM 793 O O . VAL A 1 106 ? 29.414 -6.477 52.932 1.00 38.69 106 VAL A O 1
ATOM 796 N N . ALA A 1 107 ? 31.137 -5.511 51.872 1.00 42.31 107 ALA A N 1
ATOM 797 C CA . ALA A 1 107 ? 30.414 -5.064 50.675 1.00 42.31 107 ALA A CA 1
ATOM 798 C C . ALA A 1 107 ? 30.315 -6.205 49.634 1.00 42.31 107 ALA A C 1
ATOM 800 O O . ALA A 1 107 ? 31.110 -7.145 49.687 1.00 42.31 107 ALA A O 1
ATOM 801 N N . PRO A 1 108 ? 29.437 -6.091 48.622 1.00 45.09 108 PRO A N 1
ATOM 802 C CA . PRO A 1 108 ? 29.999 -5.698 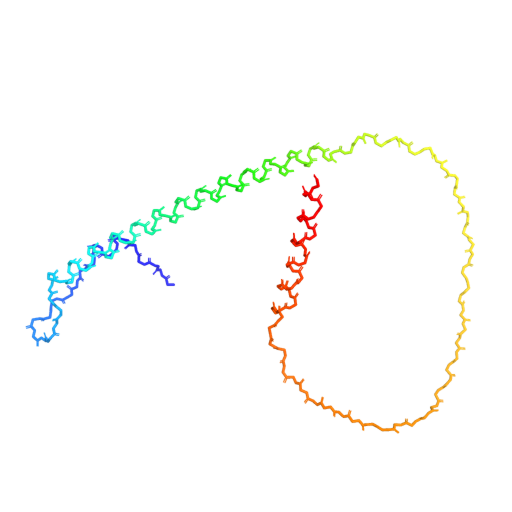47.331 1.00 45.09 108 PRO A CA 1
ATOM 803 C C . PRO A 1 108 ? 29.163 -4.652 46.583 1.00 45.09 108 PRO A C 1
ATOM 805 O O . PRO A 1 108 ? 27.938 -4.604 46.645 1.00 45.09 108 PRO A O 1
ATOM 808 N N . VAL A 1 109 ? 29.884 -3.816 45.842 1.00 43.03 109 VAL A N 1
ATOM 809 C CA . VAL A 1 109 ? 29.372 -2.883 44.838 1.00 43.03 109 VAL A CA 1
ATOM 810 C C . VAL A 1 109 ? 28.958 -3.660 43.585 1.00 43.03 109 VAL A C 1
ATOM 812 O O . VAL A 1 109 ? 29.779 -4.390 43.034 1.00 43.03 109 VAL A O 1
ATOM 815 N N . ALA A 1 110 ? 27.739 -3.430 43.088 1.00 33.75 110 ALA A N 1
ATOM 816 C CA . ALA A 1 110 ? 27.394 -3.557 41.669 1.00 33.75 110 ALA A CA 1
ATOM 817 C C . ALA A 1 110 ? 26.146 -2.708 41.342 1.00 33.75 110 ALA A C 1
ATOM 819 O O . ALA A 1 110 ? 25.065 -2.936 41.875 1.00 33.75 110 ALA A O 1
ATOM 820 N N . ALA A 1 111 ? 26.305 -1.737 40.446 1.00 39.25 111 ALA A N 1
ATOM 821 C CA . ALA A 1 111 ? 25.244 -1.072 39.677 1.00 39.25 111 ALA A CA 1
ATOM 822 C C . ALA A 1 111 ? 25.517 -1.361 38.177 1.00 39.25 111 ALA A C 1
ATOM 824 O O . ALA A 1 111 ? 26.665 -1.705 37.877 1.00 39.25 111 ALA A O 1
ATOM 825 N N . PRO A 1 112 ? 24.577 -1.207 37.211 1.00 45.31 112 PRO A N 1
ATOM 826 C CA . PRO A 1 112 ? 23.278 -0.530 37.284 1.00 45.31 112 PRO A CA 1
ATOM 827 C C . PRO A 1 112 ? 22.072 -1.369 36.799 1.00 45.31 112 PRO A C 1
ATOM 829 O O . PRO A 1 112 ? 22.202 -2.413 36.162 1.00 45.31 112 PRO A O 1
ATOM 832 N N . GLN A 1 113 ? 20.876 -0.854 37.083 1.00 49.94 113 GLN A N 1
ATOM 833 C CA . GLN A 1 113 ? 19.586 -1.341 36.594 1.00 49.94 113 GLN A CA 1
ATOM 834 C C . GLN A 1 113 ? 19.542 -1.399 35.054 1.00 49.94 113 GLN A C 1
ATOM 836 O O . GLN A 1 113 ? 19.759 -0.394 34.376 1.00 49.94 113 GLN A O 1
ATOM 841 N N . ARG A 1 114 ? 19.197 -2.570 34.509 1.00 41.16 114 ARG A N 1
ATOM 842 C CA . ARG A 1 114 ? 18.687 -2.757 33.145 1.00 41.16 114 ARG A CA 1
ATOM 843 C C . ARG A 1 114 ? 17.398 -3.582 33.224 1.00 41.16 114 ARG A C 1
ATOM 845 O O . ARG A 1 114 ? 17.455 -4.727 33.650 1.00 41.16 114 ARG A O 1
ATOM 852 N N . GLY A 1 115 ? 16.285 -2.988 32.786 1.00 43.81 115 GLY A N 1
ATOM 853 C CA . GLY A 1 115 ? 15.070 -3.677 32.327 1.00 43.81 115 GLY A CA 1
ATOM 854 C C . GLY A 1 115 ? 14.182 -4.324 33.395 1.00 43.81 115 GLY A C 1
ATOM 855 O O . GLY A 1 115 ? 14.252 -5.531 33.610 1.00 43.81 115 GLY A O 1
ATOM 856 N N . ASN A 1 116 ? 13.269 -3.547 33.985 1.00 56.09 116 ASN A N 1
ATOM 857 C CA . ASN A 1 116 ? 12.108 -4.064 34.727 1.00 56.09 116 ASN A CA 1
ATOM 858 C C . ASN A 1 116 ? 11.046 -4.637 33.763 1.00 56.09 116 ASN A C 1
ATOM 860 O O . ASN A 1 116 ? 9.942 -4.110 33.667 1.00 56.09 116 ASN A O 1
ATOM 864 N N . GLU A 1 117 ? 11.359 -5.713 33.045 1.00 58.62 117 GLU A N 1
ATOM 865 C CA . GLU A 1 117 ? 10.417 -6.376 32.125 1.00 58.62 117 GLU A CA 1
ATOM 866 C C . GLU A 1 117 ? 9.999 -7.820 32.484 1.00 58.62 117 GLU A C 1
ATOM 868 O O . GLU A 1 117 ? 8.888 -8.194 32.107 1.00 58.62 117 GLU A O 1
ATOM 873 N N . PRO A 1 118 ? 10.727 -8.633 33.281 1.00 55.19 118 PRO A N 1
ATOM 874 C CA . PRO A 1 118 ? 10.238 -9.978 33.604 1.00 55.19 118 PRO A CA 1
ATOM 875 C C . PRO A 1 118 ? 9.211 -9.999 34.751 1.00 55.19 118 PRO A C 1
ATOM 877 O O . PRO A 1 118 ? 8.269 -10.792 34.717 1.00 55.19 118 PRO A O 1
ATOM 880 N N . GLU A 1 119 ? 9.323 -9.110 35.744 1.00 61.22 119 GLU A N 1
ATOM 881 C CA . GLU A 1 119 ? 8.373 -9.060 36.870 1.00 61.22 119 GLU A CA 1
ATOM 882 C C . GLU A 1 119 ? 7.003 -8.514 36.438 1.00 61.22 119 GLU A C 1
ATOM 884 O O . GLU A 1 119 ? 5.967 -9.021 36.868 1.00 61.22 119 GLU A O 1
ATOM 889 N N . SER A 1 120 ? 6.985 -7.535 35.525 1.00 67.31 120 SER A N 1
ATOM 890 C CA . SER A 1 120 ? 5.744 -6.946 35.005 1.00 67.31 120 SER A CA 1
ATOM 891 C C . SER A 1 120 ? 4.989 -7.913 34.084 1.00 67.31 120 SER A C 1
ATOM 893 O O . SER A 1 120 ? 3.776 -8.068 34.226 1.00 67.31 120 SER A O 1
ATOM 895 N N . ALA A 1 121 ? 5.700 -8.644 33.213 1.00 78.94 121 ALA A N 1
ATOM 896 C CA . ALA A 1 121 ? 5.101 -9.681 32.370 1.00 78.94 121 ALA A CA 1
ATOM 897 C C . ALA A 1 121 ? 4.520 -10.835 33.206 1.00 78.94 121 ALA A C 1
ATOM 899 O O . ALA A 1 121 ? 3.405 -11.291 32.954 1.00 78.94 121 ALA A O 1
ATOM 900 N N . THR A 1 122 ? 5.234 -11.254 34.255 1.00 86.50 122 THR A N 1
ATOM 901 C CA . THR A 1 122 ? 4.760 -12.307 35.168 1.00 86.50 122 THR A CA 1
ATOM 902 C C . THR A 1 122 ? 3.533 -11.846 35.967 1.00 86.50 122 THR A C 1
ATOM 904 O O . THR A 1 122 ? 2.567 -12.596 36.105 1.00 86.50 122 THR A O 1
ATOM 907 N N . GLY A 1 123 ? 3.515 -10.590 36.429 1.00 85.69 123 GLY A N 1
ATOM 908 C CA . GLY A 1 123 ? 2.360 -10.002 37.117 1.00 85.69 123 GLY A CA 1
ATOM 909 C C . GLY A 1 123 ? 1.120 -9.862 36.227 1.00 85.69 123 GLY A C 1
ATOM 910 O O . GLY A 1 123 ? -0.000 -10.085 36.689 1.00 85.69 123 GLY A O 1
ATOM 911 N N . MET A 1 124 ? 1.306 -9.554 34.940 1.00 87.75 124 MET A N 1
ATOM 912 C CA . MET A 1 124 ? 0.205 -9.414 33.981 1.00 87.75 124 MET A CA 1
ATOM 913 C C . MET A 1 124 ? -0.438 -10.769 33.638 1.00 87.75 124 MET A C 1
ATOM 915 O O . MET A 1 124 ? -1.662 -10.861 33.546 1.00 87.75 124 MET A O 1
ATOM 919 N N . LEU A 1 125 ? 0.363 -11.836 33.539 1.00 89.56 125 LEU A N 1
ATOM 920 C CA . LEU A 1 125 ? -0.129 -13.203 33.326 1.00 89.56 125 LEU A CA 1
ATOM 921 C C . LEU A 1 125 ? -0.947 -13.725 34.519 1.00 89.56 125 LEU A C 1
ATOM 923 O O . LEU A 1 125 ? -2.006 -14.321 34.321 1.00 89.56 125 LEU A O 1
ATOM 927 N N . ALA A 1 126 ? -0.510 -13.453 35.752 1.00 88.25 126 ALA A N 1
ATOM 928 C CA . ALA A 1 126 ? -1.242 -13.851 36.957 1.00 88.25 126 ALA A CA 1
ATOM 929 C C . ALA A 1 126 ? -2.594 -13.125 37.090 1.00 88.25 126 ALA A C 1
ATOM 931 O O . ALA A 1 126 ? -3.594 -13.722 37.494 1.00 88.25 126 ALA A O 1
ATOM 932 N N . LEU A 1 127 ? -2.648 -11.842 36.708 1.00 88.06 127 LEU A N 1
ATOM 933 C CA . LEU A 1 127 ? -3.896 -11.078 36.686 1.00 88.06 127 LEU A CA 1
ATOM 934 C C . LEU A 1 127 ? -4.875 -11.621 35.632 1.00 88.06 127 LEU A C 1
ATOM 936 O O . LEU A 1 127 ? -6.070 -11.725 35.906 1.00 88.06 127 LEU A O 1
ATOM 940 N N . ALA A 1 128 ? -4.368 -12.002 34.456 1.00 91.75 128 ALA A N 1
ATOM 941 C CA . ALA A 1 128 ? -5.176 -12.584 33.388 1.00 91.75 128 ALA A CA 1
ATOM 942 C C . ALA A 1 128 ? -5.780 -13.945 33.779 1.00 91.75 128 ALA A C 1
ATOM 944 O O . ALA A 1 128 ? -6.952 -14.185 33.498 1.00 91.75 128 ALA A O 1
ATOM 945 N N . GLN A 1 129 ? -5.024 -14.807 34.469 1.00 92.00 129 GLN A N 1
ATOM 946 C CA . GLN A 1 129 ? -5.536 -16.092 34.967 1.00 92.00 129 GLN A CA 1
ATOM 947 C C . GLN A 1 129 ? -6.644 -15.902 36.004 1.00 92.00 129 GLN A C 1
ATOM 949 O O . GLN A 1 129 ? -7.710 -16.495 35.876 1.00 92.00 129 GLN A O 1
ATOM 954 N N . LYS A 1 130 ? -6.442 -14.993 36.964 1.00 92.00 130 LYS A N 1
ATOM 955 C CA . LYS A 1 130 ? -7.450 -14.694 37.987 1.00 92.00 130 LYS A CA 1
ATOM 956 C C . LYS A 1 130 ? -8.767 -14.190 37.383 1.00 92.00 130 LYS A C 1
ATOM 958 O O . LYS A 1 130 ? -9.836 -14.626 37.790 1.00 92.00 130 LYS A O 1
ATOM 963 N N . LEU A 1 131 ? -8.692 -13.301 36.390 1.00 95.00 131 LEU A N 1
ATOM 964 C CA . LEU A 1 131 ? -9.883 -12.826 35.680 1.00 95.00 131 LEU A CA 1
ATOM 965 C C . LEU A 1 131 ? -10.574 -13.940 34.886 1.00 95.00 131 LEU A C 1
ATOM 967 O O . LEU A 1 131 ? -11.788 -13.909 34.734 1.00 95.00 131 LEU A O 1
ATOM 971 N N . HIS A 1 132 ? -9.829 -14.914 34.371 1.00 93.44 132 HIS A N 1
ATOM 972 C CA . HIS A 1 132 ? -10.423 -16.042 33.662 1.00 93.44 132 HIS A CA 1
ATOM 973 C C . HIS A 1 132 ? -11.207 -16.954 34.618 1.00 93.44 132 HIS A C 1
ATOM 975 O O . HIS A 1 132 ? -12.354 -17.287 34.332 1.00 93.44 132 HIS A O 1
ATOM 981 N N . ASP A 1 133 ? -10.631 -17.274 35.779 1.00 89.38 133 ASP A N 1
ATOM 982 C CA . ASP A 1 133 ? -11.275 -18.105 36.804 1.00 89.38 133 ASP A CA 1
ATOM 983 C C . ASP A 1 133 ? -12.535 -17.446 37.398 1.00 89.38 133 ASP A C 1
ATOM 985 O O . ASP A 1 133 ? -13.511 -18.130 37.706 1.00 89.38 133 ASP A O 1
ATOM 989 N N . ASP A 1 134 ? -12.548 -16.115 37.530 1.00 88.19 134 ASP A N 1
ATOM 990 C CA . ASP A 1 134 ? -13.691 -15.372 38.082 1.00 88.19 134 ASP A CA 1
ATOM 991 C C . ASP A 1 134 ? -14.911 -15.342 37.133 1.00 88.19 134 ASP A C 1
ATOM 993 O O . ASP A 1 134 ? -16.048 -15.230 37.597 1.00 88.19 134 ASP A O 1
ATOM 997 N N . TYR A 1 135 ? -14.698 -15.444 35.814 1.00 82.94 135 TYR A N 1
ATOM 998 C CA . TYR A 1 135 ? -15.757 -15.337 34.794 1.00 82.94 135 TYR A CA 1
ATOM 999 C C . TYR A 1 135 ? -16.117 -16.668 34.119 1.00 82.94 135 TYR A C 1
ATOM 1001 O O . TYR A 1 135 ? -17.128 -16.738 33.417 1.00 82.94 135 TYR A O 1
ATOM 1009 N N . VAL A 1 136 ? -15.327 -17.722 34.334 1.00 80.88 136 VAL A N 1
ATOM 1010 C CA . VAL A 1 136 ? -15.602 -19.080 33.850 1.00 80.88 136 VAL A CA 1
ATOM 1011 C C . VAL A 1 136 ? -15.984 -19.954 35.045 1.00 80.88 136 VAL A C 1
ATOM 1013 O O . VAL A 1 136 ? -15.154 -20.656 35.619 1.00 80.88 136 VAL A O 1
ATOM 1016 N N . ARG A 1 137 ? -17.261 -19.905 35.430 1.00 56.97 137 ARG A N 1
ATOM 1017 C CA . ARG A 1 137 ? -17.865 -20.816 36.410 1.00 56.97 137 ARG A CA 1
ATOM 1018 C C . ARG A 1 137 ? -19.149 -21.424 35.873 1.00 56.97 137 ARG A C 1
ATOM 1020 O O . ARG A 1 137 ? -19.881 -20.701 35.163 1.00 56.97 137 ARG A O 1
#

Secondary structure (DSSP, 8-state):
-PPPPHHHHHT--PPP-TTS----HHHHHHHHHHHHHHHHHHHHHHHHHHHHHHHHHHHHHHHHHHHHHHTSPP-PPP---PPPPPPPPP---------------------------HHHHHHHHHHHHHHHHHH--

Radius of gyration: 35.08 Å; chains: 1; bounding box: 64×34×97 Å

Organism: NCBI:txid2293719

Foldseek 3Di:
DDDDALVNLVPDDDDDDPPDDDDDPVVVVVVSVVVSVVRVVVVVVVVVVVVVVVVVVVVVVVVVVVVVVVVPDDPDPDDDDDDDDDDDDDDDDDDDDDDDDDDDDDDDDDDDDDDPPPVVVVVVVVVVVVVVVVPPD

InterPro domains:
  IPR007793 DivIVA [PF05103] (4-64)
  IPR007793 DivIVA [PTHR35794] (4-135)
  IPR019933 DivIVA domain [TIGR03544] (4-39)

Sequence (137 aa):
MALLTADEVLNKKFQATKFREGYDQDEVDDFLDEVVNTLRDIQGENDDLKTKLAAAERRIAELSRAGAQQAAPAPKPEPVPEPTPEPVPAPAPVAAAPAPVAAPIVAPVAAPQRGNEPESATGMLALAQKLHDDYVR

pLDDT: mean 74.62, std 20.61, range [33.75, 97.31]